Protein AF-A0A2V1P6R0-F1 (afdb_monomer_lite)

Radius of gyration: 17.18 Å; chains: 1; bounding box: 31×37×41 Å

Organism: NCBI:txid1914409

Structure (mmCIF, N/CA/C/O backbone):
data_AF-A0A2V1P6R0-F1
#
_entry.id   AF-A0A2V1P6R0-F1
#
loop_
_atom_site.group_PDB
_atom_site.id
_atom_site.type_symbol
_atom_site.label_atom_id
_atom_site.label_alt_id
_atom_site.label_comp_id
_atom_site.label_asym_id
_atom_site.label_entity_id
_atom_site.label_seq_id
_atom_site.pdbx_PDB_ins_code
_atom_site.Cartn_x
_atom_site.Cartn_y
_atom_site.Cartn_z
_atom_site.occupancy
_atom_site.B_iso_or_equiv
_atom_site.auth_seq_id
_atom_site.auth_comp_id
_atom_site.auth_asym_id
_atom_site.auth_atom_id
_atom_site.pdbx_PDB_model_num
ATOM 1 N N . MET A 1 1 ? 12.524 9.218 -14.554 1.00 44.56 1 MET A N 1
ATOM 2 C CA . MET A 1 1 ? 12.609 8.760 -15.963 1.00 44.56 1 MET A CA 1
ATOM 3 C C . MET A 1 1 ? 11.938 7.379 -16.114 1.00 44.56 1 MET A C 1
ATOM 5 O O . MET A 1 1 ? 12.568 6.424 -16.537 1.00 44.56 1 MET A O 1
ATOM 9 N N . SER A 1 2 ? 10.649 7.269 -15.755 1.00 54.69 2 SER A N 1
ATOM 10 C CA . SER A 1 2 ? 9.921 6.004 -15.471 1.00 54.69 2 SER A CA 1
ATOM 11 C C . SER A 1 2 ? 9.558 5.144 -16.700 1.00 54.69 2 SER A C 1
ATOM 13 O O . SER A 1 2 ? 9.318 3.943 -16.592 1.00 54.69 2 SER A O 1
ATOM 15 N N . ILE A 1 3 ? 9.524 5.724 -17.907 1.00 56.31 3 ILE A N 1
ATOM 16 C CA . ILE A 1 3 ? 9.073 5.013 -19.119 1.00 56.31 3 ILE A CA 1
ATOM 17 C C . ILE A 1 3 ? 10.172 4.146 -19.769 1.00 56.31 3 ILE A C 1
ATOM 19 O O . ILE A 1 3 ? 9.851 3.256 -20.553 1.00 56.31 3 ILE A O 1
ATOM 23 N N . LEU A 1 4 ? 11.451 4.374 -19.437 1.00 60.09 4 LEU A N 1
ATOM 24 C CA . LEU A 1 4 ? 12.596 3.777 -20.140 1.00 60.09 4 LEU A CA 1
ATOM 25 C C . LEU A 1 4 ? 13.315 2.666 -19.374 1.00 60.09 4 LEU A C 1
ATOM 27 O O . LEU A 1 4 ? 14.238 2.091 -19.939 1.00 60.09 4 LEU A O 1
ATOM 31 N N . THR A 1 5 ? 12.922 2.344 -18.137 1.00 67.50 5 THR A N 1
ATOM 32 C CA . THR A 1 5 ? 13.557 1.265 -17.368 1.00 67.50 5 THR A CA 1
ATOM 33 C C . THR A 1 5 ? 13.347 -0.066 -18.112 1.00 67.50 5 THR A C 1
ATOM 35 O O . THR A 1 5 ? 12.209 -0.557 -18.159 1.00 67.50 5 THR A O 1
ATOM 38 N N . PRO A 1 6 ? 14.375 -0.653 -18.760 1.00 70.94 6 PRO A N 1
ATOM 39 C CA . PRO A 1 6 ? 14.172 -1.822 -19.603 1.00 70.94 6 PRO A CA 1
ATOM 40 C C . PRO A 1 6 ? 13.967 -3.042 -18.710 1.00 70.94 6 PRO A C 1
ATOM 42 O O . PRO A 1 6 ? 14.777 -3.312 -17.827 1.00 70.94 6 PRO A O 1
ATOM 45 N N . ILE A 1 7 ? 12.896 -3.802 -18.941 1.00 70.62 7 ILE A N 1
ATOM 46 C CA . ILE A 1 7 ? 12.704 -5.081 -18.248 1.00 70.62 7 ILE A CA 1
ATOM 47 C C . ILE A 1 7 ? 13.706 -6.078 -18.847 1.00 70.62 7 ILE A C 1
ATOM 49 O O . ILE A 1 7 ? 13.649 -6.305 -20.061 1.00 70.62 7 ILE A O 1
ATOM 53 N N . PRO A 1 8 ? 14.590 -6.702 -18.046 1.00 74.75 8 PRO A N 1
ATOM 54 C CA . PRO A 1 8 ? 15.523 -7.695 -18.559 1.00 74.75 8 PRO A CA 1
ATOM 55 C C . PRO A 1 8 ? 14.777 -8.844 -19.266 1.00 74.75 8 PRO A C 1
ATOM 57 O O . PRO A 1 8 ? 13.788 -9.349 -18.729 1.00 74.75 8 PRO A O 1
ATOM 60 N N . PRO A 1 9 ? 15.220 -9.290 -20.456 1.00 71.88 9 PRO A N 1
ATOM 61 C CA . PRO A 1 9 ? 14.510 -10.308 -21.236 1.00 71.88 9 PRO A CA 1
ATOM 62 C C . PRO A 1 9 ? 14.489 -11.697 -20.572 1.00 71.88 9 PRO A C 1
ATOM 64 O O . PRO A 1 9 ? 13.601 -12.495 -20.865 1.00 71.88 9 PRO A O 1
ATOM 67 N N . ALA A 1 10 ? 15.412 -11.975 -19.646 1.00 80.25 10 ALA A N 1
ATOM 68 C CA . ALA A 1 10 ? 15.524 -13.240 -18.917 1.00 80.25 10 ALA A CA 1
ATOM 69 C C . ALA A 1 10 ? 14.695 -13.252 -17.613 1.00 80.25 10 ALA A C 1
ATOM 71 O O . ALA A 1 10 ? 15.221 -13.486 -16.528 1.00 80.25 10 ALA A O 1
ATOM 72 N N . GLN A 1 11 ? 13.396 -12.958 -17.709 1.00 80.44 11 GLN A N 1
ATOM 73 C CA . GLN A 1 11 ? 12.470 -12.947 -16.571 1.00 80.44 11 GLN A CA 1
ATOM 74 C C . GLN A 1 11 ? 11.455 -14.092 -16.687 1.00 80.44 11 GLN A C 1
ATOM 76 O O . GLN A 1 11 ? 10.927 -14.328 -17.780 1.00 80.44 11 GLN A O 1
ATOM 81 N N . PRO A 1 12 ? 11.128 -14.785 -15.584 1.00 86.25 12 PRO A N 1
ATOM 82 C CA . PRO A 1 12 ? 10.071 -15.783 -15.594 1.00 86.25 12 PRO A CA 1
ATOM 83 C C . PRO A 1 12 ? 8.720 -15.149 -15.966 1.00 86.25 12 PRO A C 1
ATOM 85 O O . PRO A 1 12 ? 8.465 -13.967 -15.712 1.00 86.25 12 PRO A O 1
ATOM 88 N N . TRP A 1 13 ? 7.840 -15.938 -16.588 1.00 86.00 13 TRP A N 1
ATOM 89 C CA . TRP A 1 13 ? 6.613 -15.438 -17.224 1.00 86.00 13 TRP A CA 1
ATOM 90 C C . TRP A 1 13 ? 5.699 -14.653 -16.266 1.00 86.00 13 TRP A C 1
ATOM 92 O O . TRP A 1 13 ? 5.113 -13.645 -16.663 1.00 86.00 13 TRP A O 1
ATOM 102 N N . TYR A 1 14 ? 5.627 -15.070 -14.998 1.00 85.56 14 TYR A N 1
ATOM 103 C CA . TYR A 1 14 ? 4.814 -14.427 -13.965 1.00 85.56 14 TYR A CA 1
ATOM 104 C C . TYR A 1 14 ? 5.342 -13.037 -13.592 1.00 85.56 14 TYR A C 1
ATOM 106 O O . TYR A 1 14 ? 4.562 -12.096 -13.456 1.00 85.56 14 TYR A O 1
ATOM 114 N N . ALA A 1 15 ? 6.663 -12.868 -13.500 1.00 85.31 15 ALA A N 1
ATOM 115 C CA . ALA A 1 15 ? 7.274 -11.579 -13.189 1.00 85.31 15 ALA A CA 1
ATOM 116 C C . ALA A 1 15 ? 7.054 -10.592 -14.343 1.00 85.31 15 ALA A C 1
ATOM 118 O O . ALA A 1 15 ? 6.681 -9.438 -14.137 1.00 85.31 15 ALA A O 1
ATOM 119 N N . ARG A 1 16 ? 7.160 -11.081 -15.584 1.00 83.94 16 ARG A N 1
ATOM 120 C CA . ARG A 1 16 ? 6.867 -10.288 -16.781 1.00 83.94 16 ARG A CA 1
ATOM 121 C C . ARG A 1 16 ? 5.404 -9.843 -16.848 1.00 83.94 16 ARG A C 1
ATOM 123 O O . ARG A 1 16 ? 5.140 -8.727 -17.288 1.00 83.94 16 ARG A O 1
ATOM 130 N N . ALA A 1 17 ? 4.464 -10.692 -16.430 1.00 85.19 17 ALA A N 1
ATOM 131 C CA . ALA A 1 17 ? 3.054 -10.324 -16.317 1.00 85.19 17 ALA A CA 1
ATOM 132 C C . ALA A 1 17 ? 2.824 -9.275 -15.214 1.00 85.19 17 ALA A C 1
ATOM 134 O O . ALA A 1 17 ? 2.126 -8.291 -15.450 1.00 85.19 17 ALA A O 1
ATOM 135 N N . PHE A 1 18 ? 3.470 -9.423 -14.054 1.00 85.56 18 PHE A N 1
ATOM 136 C CA . PHE A 1 18 ? 3.350 -8.487 -12.933 1.00 85.56 18 PHE A CA 1
ATOM 137 C C . PHE A 1 18 ? 3.848 -7.072 -13.274 1.00 85.56 18 PHE A C 1
ATOM 139 O O . PHE A 1 18 ? 3.136 -6.094 -13.049 1.00 85.56 18 PHE A O 1
ATOM 146 N N . TYR A 1 19 ? 5.015 -6.942 -13.915 1.00 85.50 19 TYR A N 1
ATOM 147 C CA . TYR A 1 19 ? 5.555 -5.634 -14.325 1.00 85.50 19 TYR A CA 1
ATOM 148 C C . TYR A 1 19 ? 4.755 -4.940 -15.437 1.00 85.50 19 TYR A C 1
ATOM 150 O O . TYR A 1 19 ? 4.973 -3.762 -15.710 1.00 85.50 19 TYR A O 1
ATOM 158 N N . ARG A 1 20 ? 3.821 -5.647 -16.082 1.00 83.56 20 ARG A N 1
ATOM 159 C CA . ARG A 1 20 ? 2.915 -5.080 -17.092 1.00 83.56 20 ARG A CA 1
ATOM 160 C C . AR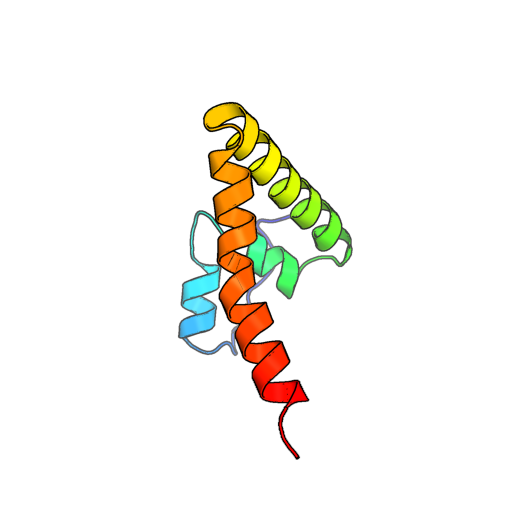G A 1 20 ? 1.615 -4.539 -16.504 1.00 83.56 20 ARG A C 1
ATOM 162 O O . ARG A 1 20 ? 0.824 -3.971 -17.252 1.00 83.56 20 ARG A O 1
ATOM 169 N N . LEU A 1 21 ? 1.376 -4.704 -15.200 1.00 87.38 21 LEU A N 1
ATOM 170 C CA . LEU A 1 21 ? 0.175 -4.169 -14.567 1.00 87.38 21 LEU A CA 1
ATOM 171 C C . LEU A 1 21 ? 0.163 -2.634 -14.671 1.00 87.38 21 LEU A C 1
ATOM 173 O O . LEU A 1 21 ? 1.106 -1.990 -14.211 1.00 87.38 21 LEU A O 1
ATOM 177 N N . PRO A 1 22 ? -0.900 -2.022 -15.220 1.00 79.56 22 PRO A N 1
ATOM 178 C CA . PRO A 1 22 ? -0.913 -0.585 -15.482 1.00 79.56 22 PRO A CA 1
ATOM 179 C C . PRO A 1 22 ? -0.913 0.252 -14.198 1.00 79.56 22 PRO A C 1
ATOM 181 O O . PRO A 1 22 ? -0.405 1.366 -14.199 1.00 79.56 22 PRO A O 1
ATOM 184 N N . VAL A 1 23 ? -1.447 -0.283 -13.095 1.00 83.31 23 VAL 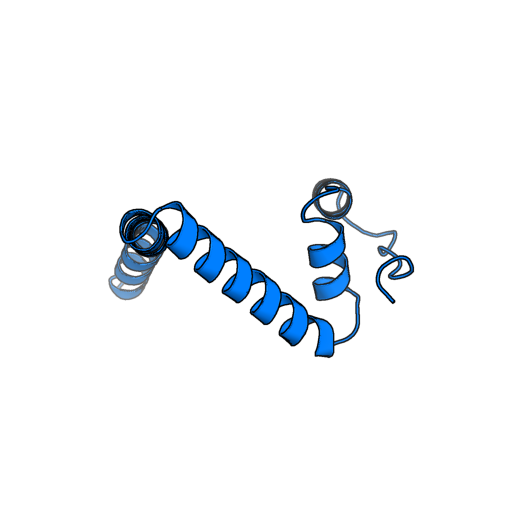A N 1
ATOM 185 C CA . VAL A 1 23 ? -1.597 0.466 -11.837 1.00 83.31 23 VAL A CA 1
ATOM 186 C C . VAL A 1 23 ? -0.341 0.393 -10.968 1.00 83.31 23 VAL A C 1
ATOM 188 O O . VAL A 1 23 ? 0.106 1.416 -10.463 1.00 83.31 23 VAL A O 1
ATOM 191 N N . ILE A 1 24 ? 0.246 -0.799 -10.808 1.00 86.06 24 ILE A N 1
ATOM 192 C CA . ILE A 1 24 ? 1.378 -1.035 -9.889 1.00 86.06 24 ILE A CA 1
ATOM 193 C C . ILE A 1 24 ? 2.653 -1.530 -10.581 1.00 86.06 24 ILE A C 1
ATOM 195 O O . ILE A 1 24 ? 3.734 -1.455 -10.003 1.00 86.06 24 ILE A O 1
ATOM 199 N N . GLY A 1 25 ? 2.554 -2.038 -11.811 1.00 84.00 25 GLY A N 1
ATOM 200 C CA . GLY A 1 25 ? 3.665 -2.683 -12.514 1.00 84.00 25 GLY A CA 1
ATOM 201 C C . GLY A 1 25 ? 4.771 -1.706 -12.903 1.00 84.00 25 GLY A C 1
ATOM 202 O O . GLY A 1 25 ? 5.948 -2.052 -12.812 1.00 84.00 25 GLY 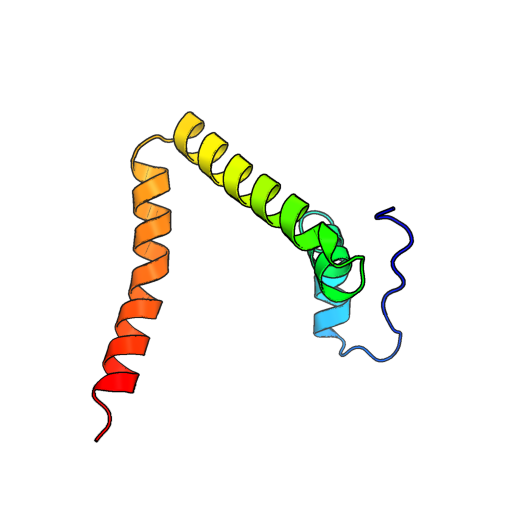A O 1
ATOM 203 N N . TRP A 1 26 ? 4.410 -0.465 -13.248 1.00 84.31 26 TRP A N 1
ATOM 204 C CA . TRP A 1 26 ? 5.374 0.603 -13.529 1.00 84.31 26 TRP A CA 1
ATOM 205 C C . TRP A 1 26 ? 6.208 0.957 -12.288 1.00 84.31 26 TRP A C 1
ATOM 207 O O . TRP A 1 26 ? 7.431 1.015 -12.377 1.00 84.31 26 TRP A O 1
ATOM 217 N N . LEU A 1 27 ? 5.562 1.081 -11.125 1.00 87.25 2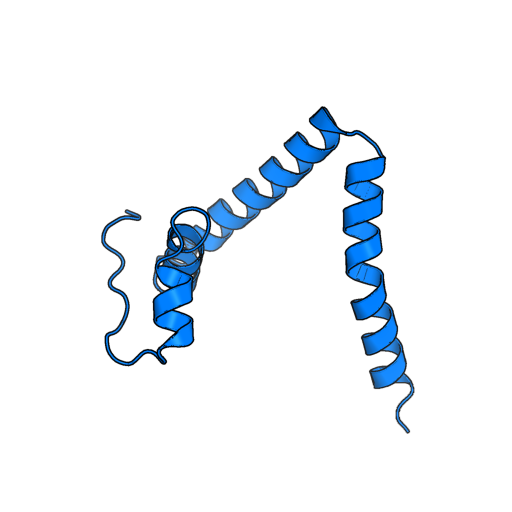7 LEU A N 1
ATOM 218 C CA . LEU A 1 27 ? 6.213 1.378 -9.848 1.00 87.25 27 LEU A CA 1
ATOM 219 C C . LEU A 1 27 ? 7.093 0.211 -9.381 1.00 87.25 27 LEU A C 1
ATOM 221 O O . LEU A 1 27 ? 8.227 0.412 -8.958 1.00 87.25 27 LEU A O 1
ATOM 225 N N . ALA A 1 28 ? 6.605 -1.024 -9.522 1.00 86.62 28 ALA A N 1
ATOM 226 C CA . ALA A 1 28 ? 7.366 -2.224 -9.186 1.00 86.62 28 ALA A CA 1
ATOM 227 C C . ALA A 1 28 ? 8.618 -2.393 -10.063 1.00 86.62 28 ALA A C 1
ATOM 229 O O . ALA A 1 28 ? 9.672 -2.790 -9.571 1.00 86.62 28 ALA A O 1
ATOM 230 N N . ARG A 1 29 ? 8.516 -2.080 -11.358 1.00 86.19 29 ARG A N 1
ATOM 231 C CA . ARG A 1 29 ? 9.655 -2.084 -12.284 1.00 86.19 29 ARG A CA 1
ATOM 232 C C . ARG A 1 29 ? 10.686 -1.026 -11.901 1.00 86.19 29 ARG A C 1
ATOM 234 O O . ARG A 1 29 ? 11.879 -1.316 -11.911 1.00 86.19 29 ARG A O 1
ATOM 241 N N . ASP A 1 30 ? 10.227 0.172 -11.561 1.00 86.12 30 ASP A N 1
ATOM 242 C CA . ASP A 1 30 ? 11.096 1.290 -11.198 1.00 86.12 30 ASP A CA 1
ATOM 243 C C . ASP A 1 30 ? 11.812 1.063 -9.864 1.00 86.12 30 ASP A C 1
ATOM 245 O O . ASP A 1 30 ? 12.948 1.498 -9.702 1.00 86.12 30 ASP A O 1
ATOM 249 N N . LEU A 1 31 ? 11.198 0.329 -8.938 1.00 87.38 31 LEU A N 1
ATOM 250 C CA . LEU A 1 31 ? 11.848 -0.125 -7.708 1.00 87.38 31 LEU A CA 1
ATOM 251 C C . LEU A 1 31 ? 12.861 -1.249 -7.933 1.00 87.38 31 LEU A C 1
ATOM 253 O O . LEU A 1 31 ? 13.878 -1.301 -7.250 1.00 87.38 31 LEU A O 1
ATOM 257 N N . ALA A 1 32 ? 12.572 -2.172 -8.853 1.00 87.44 32 ALA A N 1
ATOM 258 C CA . ALA A 1 32 ? 13.408 -3.349 -9.077 1.00 87.44 32 ALA A CA 1
ATOM 259 C C . ALA A 1 32 ? 14.635 -3.060 -9.954 1.00 87.44 32 ALA A C 1
ATOM 261 O O . ALA A 1 32 ? 15.693 -3.648 -9.738 1.00 87.44 32 ALA A O 1
ATOM 262 N N . PHE A 1 33 ? 14.489 -2.187 -10.955 1.00 85.94 33 PHE A N 1
ATOM 263 C CA . PHE A 1 33 ? 15.510 -1.952 -11.984 1.00 85.94 33 PHE A CA 1
ATOM 264 C C . PHE A 1 33 ? 15.880 -0.476 -12.171 1.00 85.94 33 PHE A C 1
ATOM 266 O O . PHE A 1 33 ? 16.762 -0.180 -12.974 1.00 85.94 33 PHE A O 1
ATOM 273 N N . GLY A 1 34 ? 15.184 0.444 -11.500 1.00 83.38 34 GLY A N 1
ATOM 274 C CA . GLY A 1 34 ? 15.450 1.877 -11.593 1.00 83.38 34 GLY A CA 1
ATOM 275 C C . GLY A 1 34 ? 16.495 2.362 -10.589 1.00 83.38 34 GLY A C 1
ATOM 276 O O . GLY A 1 34 ? 17.215 1.580 -9.967 1.00 83.38 34 GLY A O 1
ATOM 277 N N . ASP A 1 35 ? 16.567 3.682 -10.434 1.00 85.69 35 ASP A N 1
ATOM 278 C CA . ASP A 1 35 ? 17.493 4.329 -9.507 1.00 85.69 35 ASP A CA 1
ATOM 279 C C . ASP A 1 35 ? 17.161 4.011 -8.046 1.00 85.69 35 ASP A C 1
ATOM 281 O O . ASP A 1 35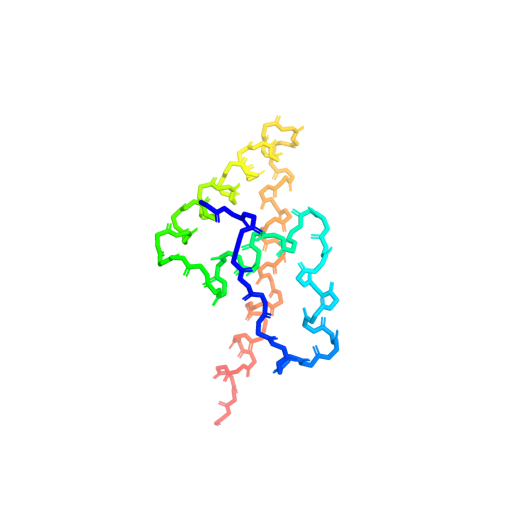 ? 15.996 3.878 -7.665 1.00 85.69 35 ASP A O 1
ATOM 285 N N . LYS A 1 36 ? 18.193 3.963 -7.194 1.00 86.12 36 LYS A N 1
ATOM 286 C CA . LYS A 1 36 ? 18.033 3.708 -5.750 1.00 86.12 36 LYS A CA 1
ATOM 287 C C . LYS A 1 36 ? 17.118 4.727 -5.071 1.00 86.12 36 LYS A C 1
ATOM 289 O O . LYS A 1 36 ? 16.415 4.366 -4.133 1.00 86.12 36 LYS A O 1
ATOM 294 N N . ASP A 1 37 ? 17.076 5.958 -5.572 1.00 89.12 37 ASP A N 1
ATOM 295 C CA . ASP A 1 37 ? 16.234 7.025 -5.026 1.00 89.12 37 ASP A CA 1
ATOM 296 C C . ASP A 1 37 ? 14.731 6.783 -5.245 1.00 89.12 37 ASP A C 1
ATOM 298 O O . ASP A 1 37 ? 13.904 7.348 -4.526 1.00 89.12 37 ASP A O 1
ATOM 302 N N . ASN A 1 38 ? 14.349 5.875 -6.155 1.00 89.94 38 ASN A N 1
ATOM 303 C CA . ASN A 1 38 ? 12.952 5.485 -6.367 1.00 89.94 38 ASN A CA 1
ATOM 304 C C . ASN A 1 38 ? 12.291 4.908 -5.110 1.00 89.94 38 ASN A C 1
ATOM 306 O O . ASN A 1 38 ? 11.067 4.988 -4.978 1.00 89.94 38 ASN A O 1
ATOM 310 N N . ILE A 1 39 ? 13.074 4.383 -4.159 1.00 91.12 39 ILE A N 1
ATOM 311 C CA . ILE A 1 39 ? 12.536 3.904 -2.883 1.00 91.12 39 ILE A CA 1
ATOM 312 C C . ILE A 1 39 ? 11.851 5.024 -2.097 1.00 91.12 39 ILE A C 1
ATOM 314 O O . ILE A 1 39 ? 10.787 4.805 -1.521 1.00 91.12 39 ILE A O 1
ATOM 318 N N . TRP A 1 40 ? 12.401 6.240 -2.118 1.00 92.62 40 TRP A N 1
ATOM 319 C CA . TRP A 1 40 ? 11.834 7.373 -1.392 1.00 92.62 40 TRP A CA 1
ATOM 320 C C . TRP A 1 40 ? 10.509 7.811 -2.005 1.00 92.62 40 TRP A C 1
ATOM 322 O O . TRP A 1 40 ? 9.536 8.023 -1.282 1.00 92.62 40 TRP A O 1
ATOM 332 N N . TYR A 1 41 ? 10.431 7.858 -3.336 1.00 90.75 41 TYR A N 1
ATOM 333 C CA . TYR A 1 41 ? 9.181 8.143 -4.039 1.00 90.75 41 TYR A CA 1
ATOM 334 C C . TYR A 1 41 ? 8.114 7.081 -3.758 1.00 90.75 41 TYR A C 1
ATOM 336 O O . TYR A 1 41 ? 6.962 7.426 -3.501 1.00 90.75 41 TYR A O 1
ATOM 344 N N . PHE A 1 42 ? 8.489 5.799 -3.732 1.00 92.25 42 PHE A N 1
ATOM 345 C CA . PHE A 1 42 ? 7.574 4.723 -3.356 1.00 92.25 42 PHE A CA 1
ATOM 346 C C . PHE A 1 42 ? 7.033 4.889 -1.935 1.00 92.25 42 PHE A C 1
ATOM 348 O O . PHE A 1 42 ? 5.822 4.814 -1.735 1.00 92.25 42 PHE A O 1
ATOM 355 N N . LEU A 1 43 ? 7.902 5.162 -0.958 1.00 95.00 43 LEU A N 1
ATOM 356 C CA . LEU A 1 43 ? 7.485 5.374 0.429 1.00 95.00 43 LEU A CA 1
ATOM 357 C C . LEU A 1 43 ? 6.518 6.557 0.556 1.00 95.00 43 LEU A C 1
ATOM 359 O O . LEU A 1 43 ? 5.511 6.449 1.254 1.00 95.00 43 LEU A O 1
ATOM 363 N N . VAL A 1 44 ? 6.771 7.655 -0.162 1.00 96.25 44 VAL A N 1
ATOM 364 C CA . VAL A 1 44 ? 5.869 8.816 -0.199 1.00 96.25 44 VAL A CA 1
ATOM 365 C C . VAL A 1 44 ? 4.519 8.458 -0.828 1.00 96.25 44 VAL A C 1
ATOM 367 O O . VAL A 1 44 ? 3.482 8.857 -0.297 1.00 96.25 44 VAL A O 1
ATOM 370 N N . ILE A 1 45 ? 4.496 7.677 -1.912 1.00 94.12 45 ILE A N 1
ATOM 371 C CA . ILE A 1 45 ? 3.252 7.201 -2.542 1.00 94.12 45 ILE A CA 1
ATOM 372 C C . ILE A 1 45 ? 2.452 6.327 -1.571 1.00 94.12 45 ILE A C 1
ATOM 374 O O . ILE A 1 45 ? 1.251 6.541 -1.407 1.00 94.12 45 ILE A O 1
ATOM 378 N N . VAL A 1 46 ? 3.105 5.376 -0.894 1.00 94.81 46 VAL A N 1
ATOM 379 C CA . VAL A 1 46 ? 2.457 4.504 0.099 1.00 94.81 46 VAL A CA 1
ATOM 380 C C . VAL A 1 46 ? 1.888 5.331 1.250 1.00 94.81 46 VAL A C 1
ATOM 382 O O . VAL A 1 46 ? 0.716 5.176 1.590 1.00 94.81 46 VAL A O 1
ATOM 385 N N . LEU A 1 47 ? 2.678 6.252 1.808 1.00 97.00 47 LEU A N 1
ATOM 386 C CA . LEU A 1 47 ? 2.235 7.148 2.875 1.00 97.00 47 LEU A CA 1
ATOM 387 C C . LEU A 1 47 ? 1.032 7.990 2.436 1.00 97.00 47 LEU A C 1
ATOM 389 O O . LEU A 1 47 ? 0.048 8.093 3.164 1.00 97.00 47 LEU A O 1
ATOM 393 N N . THR A 1 48 ? 1.079 8.540 1.225 1.00 97.00 48 THR A N 1
ATOM 394 C CA . THR A 1 48 ? -0.032 9.309 0.652 1.00 97.00 48 THR A CA 1
ATOM 395 C C . THR A 1 48 ? -1.281 8.441 0.505 1.00 97.00 48 THR A C 1
ATOM 397 O O . THR A 1 48 ? -2.369 8.871 0.875 1.00 97.00 48 THR A O 1
ATOM 400 N N . GLY A 1 49 ? -1.141 7.197 0.041 1.00 95.81 49 GLY A N 1
ATOM 401 C CA . GLY A 1 49 ? -2.245 6.240 -0.038 1.00 95.81 49 GLY A CA 1
ATOM 402 C C . GLY A 1 49 ? -2.889 5.960 1.322 1.00 95.81 49 GLY A C 1
ATOM 403 O O . GLY A 1 49 ? -4.117 5.911 1.420 1.00 95.81 49 GLY A O 1
ATOM 404 N N . VAL A 1 50 ? -2.086 5.851 2.386 1.00 96.19 50 VAL A N 1
ATOM 405 C CA . VAL A 1 50 ? -2.591 5.714 3.762 1.00 96.19 50 VAL A CA 1
ATOM 406 C C . VAL A 1 50 ? -3.339 6.974 4.191 1.00 96.19 50 VAL A C 1
ATOM 408 O O . VAL A 1 50 ? -4.470 6.866 4.656 1.00 96.19 50 VAL A O 1
ATOM 411 N N . ILE A 1 51 ? -2.761 8.162 3.985 1.00 97.94 51 ILE A N 1
ATOM 412 C CA . ILE A 1 51 ? -3.403 9.441 4.329 1.00 97.94 51 ILE A CA 1
ATOM 413 C C . ILE A 1 51 ? -4.756 9.571 3.625 1.00 97.94 51 ILE A C 1
ATOM 415 O O . ILE A 1 51 ? -5.750 9.883 4.274 1.00 97.94 51 ILE A O 1
ATOM 419 N N . LEU A 1 52 ? -4.821 9.279 2.324 1.00 98.00 52 LEU A N 1
ATOM 420 C CA . LEU A 1 52 ? -6.067 9.317 1.555 1.00 98.00 52 LEU A CA 1
ATOM 421 C C . LEU A 1 52 ? -7.082 8.280 2.047 1.00 98.00 52 LEU A C 1
ATOM 423 O O . LEU A 1 52 ? -8.271 8.577 2.128 1.00 98.00 52 LEU A O 1
ATOM 427 N N . SER A 1 53 ? -6.626 7.085 2.427 1.00 97.19 53 SER A N 1
ATOM 428 C CA . SER A 1 53 ? -7.500 6.045 2.983 1.00 97.19 53 SER A CA 1
ATOM 429 C C . SER A 1 53 ? -8.101 6.473 4.322 1.00 97.19 53 SER A C 1
ATOM 431 O O . SER A 1 53 ? -9.297 6.296 4.545 1.00 97.19 53 SER A O 1
ATOM 433 N N . VAL A 1 54 ? -7.299 7.085 5.197 1.00 97.88 54 VAL A N 1
ATOM 434 C CA . VAL A 1 54 ? -7.766 7.636 6.478 1.00 97.88 54 VAL A CA 1
ATOM 435 C C . VAL A 1 54 ? -8.674 8.843 6.256 1.00 97.88 54 VAL A C 1
ATOM 437 O O . VAL A 1 54 ? -9.683 8.967 6.938 1.00 97.88 54 VAL A O 1
ATOM 440 N N . ALA A 1 55 ? -8.377 9.709 5.289 1.00 97.81 55 ALA A N 1
ATOM 441 C CA . ALA A 1 55 ? -9.240 10.839 4.960 1.00 97.81 55 ALA A CA 1
ATOM 442 C C . ALA A 1 55 ? -10.613 10.386 4.430 1.00 97.81 55 ALA A C 1
ATOM 444 O O . ALA A 1 55 ? -11.623 11.005 4.749 1.00 97.81 55 ALA A O 1
ATOM 445 N N . ALA A 1 56 ? -10.657 9.301 3.650 1.00 97.62 56 ALA A N 1
ATOM 446 C CA . ALA A 1 56 ? -11.895 8.768 3.086 1.00 97.62 56 ALA A CA 1
ATOM 447 C C . ALA A 1 56 ? -12.712 7.924 4.082 1.00 97.62 56 ALA A C 1
ATOM 449 O O . ALA A 1 56 ? -13.939 7.979 4.055 1.00 97.62 56 ALA A O 1
ATOM 450 N N . TRP A 1 57 ? -12.055 7.146 4.951 1.00 97.19 57 TRP A N 1
ATOM 451 C CA . TRP A 1 57 ? -12.722 6.124 5.775 1.00 97.19 57 TRP A CA 1
ATOM 452 C C . TRP A 1 57 ? -12.466 6.243 7.279 1.00 97.19 57 TRP A C 1
ATOM 454 O O . TRP A 1 57 ? -13.102 5.537 8.054 1.00 97.19 57 TRP A O 1
ATOM 464 N N . GLY A 1 58 ? -11.552 7.106 7.717 1.00 96.69 58 GLY A N 1
ATOM 465 C CA . GLY A 1 58 ? -11.212 7.305 9.124 1.00 96.69 58 GLY A CA 1
ATOM 466 C C . GLY A 1 58 ? -10.537 6.093 9.771 1.00 96.69 58 GLY A C 1
ATOM 467 O O . GLY A 1 58 ? -9.659 5.448 9.193 1.00 96.69 58 GLY A O 1
ATOM 468 N N . LEU A 1 59 ? -10.956 5.787 11.003 1.00 96.81 59 LEU A N 1
ATOM 469 C CA . LEU A 1 59 ? -10.413 4.700 11.824 1.00 96.81 59 LEU A CA 1
ATOM 470 C C . LEU A 1 59 ? -10.467 3.308 11.152 1.00 96.81 59 LEU A C 1
ATOM 472 O O . LEU A 1 59 ? -9.467 2.595 11.245 1.00 96.81 59 LEU A O 1
ATOM 476 N N . PRO A 1 60 ? -11.545 2.907 10.442 1.00 97.62 60 PRO A N 1
ATOM 477 C CA . PRO A 1 60 ? -11.579 1.659 9.679 1.00 97.62 60 PRO A CA 1
ATOM 478 C C . PRO A 1 60 ? -10.359 1.405 8.786 1.00 97.62 60 PRO A C 1
ATOM 480 O O . PRO A 1 60 ? -9.859 0.283 8.760 1.00 97.62 60 PRO A O 1
ATOM 483 N N . ALA A 1 61 ? -9.828 2.427 8.102 1.00 96.88 61 ALA A N 1
ATOM 484 C CA . ALA A 1 61 ? -8.640 2.264 7.259 1.00 96.88 61 ALA A CA 1
ATOM 485 C C . ALA A 1 61 ? -7.417 1.817 8.077 1.00 96.88 61 ALA A C 1
ATOM 487 O O . ALA A 1 61 ? -6.692 0.907 7.675 1.00 96.88 61 ALA A O 1
ATOM 488 N N . LEU A 1 62 ? -7.220 2.413 9.256 1.00 95.38 62 LEU A N 1
ATOM 489 C CA . LEU A 1 62 ? -6.131 2.053 10.166 1.00 95.38 62 LEU A CA 1
ATOM 490 C C . LEU A 1 62 ? -6.319 0.649 10.748 1.00 95.38 62 LEU A C 1
ATOM 492 O O . LEU A 1 62 ? -5.358 -0.116 10.830 1.00 95.38 62 LEU A O 1
ATOM 496 N N . VAL A 1 63 ? -7.556 0.289 11.104 1.00 97.31 63 VAL A N 1
ATOM 497 C CA . VAL A 1 63 ? -7.882 -1.050 11.615 1.00 97.31 63 VAL A CA 1
ATOM 498 C C . VAL A 1 63 ? -7.590 -2.119 10.564 1.00 97.31 63 VAL A C 1
ATOM 500 O O . VAL A 1 63 ? -7.003 -3.143 10.899 1.00 97.31 63 VAL A O 1
ATOM 503 N N . MET A 1 64 ? -7.919 -1.881 9.291 1.00 96.88 64 MET A N 1
ATOM 504 C CA . MET A 1 64 ? -7.611 -2.823 8.210 1.00 96.88 64 MET A CA 1
ATOM 505 C C . MET A 1 64 ? -6.101 -2.989 7.998 1.00 96.88 64 MET A C 1
ATOM 507 O O . MET A 1 64 ? -5.628 -4.115 7.840 1.00 96.88 64 MET A O 1
ATOM 511 N N . ILE A 1 65 ? -5.320 -1.905 8.068 1.00 94.94 65 ILE A N 1
ATOM 512 C CA . ILE A 1 65 ? -3.849 -1.986 8.007 1.00 94.94 65 ILE A CA 1
ATOM 513 C C . ILE A 1 65 ? -3.316 -2.845 9.163 1.00 94.94 65 ILE A C 1
ATOM 515 O O . ILE A 1 65 ? -2.538 -3.770 8.929 1.00 94.94 65 ILE A O 1
ATOM 519 N N . ALA A 1 66 ? -3.787 -2.608 10.391 1.00 94.94 66 ALA A N 1
ATOM 520 C CA . ALA A 1 66 ? -3.406 -3.407 11.556 1.00 94.94 66 ALA A CA 1
ATOM 521 C C . ALA A 1 66 ? -3.831 -4.881 11.422 1.00 94.94 66 ALA A C 1
ATOM 523 O O . ALA A 1 66 ? -3.059 -5.783 11.745 1.00 94.94 66 ALA A O 1
ATOM 524 N N . LEU A 1 67 ? -5.025 -5.146 10.883 1.00 96.94 67 LEU A N 1
ATOM 525 C CA . LEU A 1 67 ? -5.534 -6.499 10.652 1.00 96.94 67 LEU A CA 1
ATOM 526 C C . LEU A 1 67 ? -4.657 -7.280 9.666 1.00 96.94 67 LEU A C 1
ATOM 528 O O . LEU A 1 67 ? -4.387 -8.460 9.880 1.00 96.94 67 LEU A O 1
ATOM 532 N N . THR A 1 68 ? -4.142 -6.612 8.631 1.00 95.12 68 THR A N 1
ATOM 533 C CA . THR A 1 68 ? -3.211 -7.224 7.664 1.00 95.12 68 THR A CA 1
ATOM 534 C C . THR A 1 68 ? -1.917 -7.719 8.332 1.00 95.12 68 THR A C 1
ATOM 536 O O . THR A 1 68 ? -1.259 -8.622 7.821 1.00 95.12 68 THR A O 1
ATOM 539 N N . TYR A 1 69 ? -1.560 -7.173 9.500 1.00 95.81 69 TYR A N 1
ATOM 540 C CA . TYR A 1 69 ? -0.360 -7.543 10.254 1.00 95.81 69 TYR A CA 1
ATOM 541 C C . TYR A 1 69 ? -0.552 -8.746 11.195 1.00 95.81 69 TYR A C 1
ATOM 543 O O . TYR A 1 69 ? 0.425 -9.368 11.618 1.00 95.81 69 TYR A O 1
ATOM 551 N N . VAL A 1 70 ? -1.796 -9.138 11.481 1.00 96.81 70 VAL A N 1
ATOM 552 C CA . VAL A 1 70 ? -2.122 -10.308 12.316 1.00 96.81 70 VAL A CA 1
ATOM 553 C C . VAL A 1 70 ? -1.482 -11.613 11.817 1.00 96.81 70 VAL A C 1
ATOM 555 O O . VAL A 1 70 ? -0.826 -12.277 12.624 1.00 96.81 70 VAL A O 1
ATOM 558 N N . PRO A 1 71 ? -1.594 -12.012 10.530 1.00 96.38 71 PRO A N 1
ATOM 559 C CA . PRO A 1 71 ? -0.952 -13.239 10.054 1.00 96.38 71 PRO A CA 1
ATOM 560 C C . PRO A 1 71 ? 0.576 -13.190 10.173 1.00 96.38 71 PRO A C 1
ATOM 562 O O . PRO A 1 71 ? 1.195 -14.218 10.435 1.00 96.38 71 PRO A O 1
ATOM 565 N N . VAL A 1 72 ? 1.187 -12.005 10.049 1.00 96.31 72 VAL A N 1
ATOM 566 C CA . VAL A 1 72 ? 2.636 -11.819 10.240 1.00 96.31 72 VAL A CA 1
ATOM 567 C C . VAL A 1 72 ? 3.022 -12.096 11.691 1.00 96.31 72 VAL A C 1
ATOM 569 O O . VAL A 1 72 ? 3.977 -12.827 11.937 1.00 96.31 72 VAL A O 1
ATOM 572 N N . HIS A 1 73 ? 2.252 -11.577 12.651 1.00 96.06 73 HIS A N 1
ATOM 573 C CA . HIS A 1 73 ? 2.447 -11.863 14.073 1.00 96.06 73 HIS A CA 1
ATOM 574 C C . HIS A 1 73 ? 2.266 -13.346 14.401 1.00 96.06 73 HIS A C 1
ATOM 576 O O . HIS A 1 73 ? 3.087 -13.921 15.110 1.00 96.06 73 HIS A O 1
ATOM 582 N N . MET A 1 74 ? 1.229 -13.980 13.855 1.00 96.62 74 MET A N 1
ATOM 583 C CA . MET A 1 74 ? 0.987 -15.413 14.041 1.00 96.62 74 MET A CA 1
ATOM 584 C C . MET A 1 74 ? 2.136 -16.261 13.487 1.00 96.62 74 MET A C 1
ATOM 586 O O . MET A 1 74 ? 2.629 -17.154 14.175 1.00 96.62 74 MET A O 1
ATOM 590 N N . ALA A 1 75 ? 2.613 -15.951 12.278 1.00 96.56 75 ALA A N 1
ATOM 591 C CA . ALA A 1 75 ? 3.760 -16.627 11.682 1.00 96.56 75 ALA A CA 1
ATOM 592 C C . ALA A 1 75 ? 5.038 -16.408 12.505 1.00 96.56 75 ALA A C 1
ATOM 594 O O . ALA A 1 75 ? 5.766 -17.359 12.771 1.00 96.56 75 ALA A O 1
ATOM 595 N N . LEU A 1 76 ? 5.289 -15.175 12.954 1.00 96.50 76 LEU A N 1
ATOM 596 C CA . LEU A 1 76 ? 6.437 -14.841 13.793 1.00 96.50 76 LEU A CA 1
ATOM 597 C C . LEU A 1 76 ? 6.423 -15.631 15.107 1.00 96.50 76 LEU A C 1
ATOM 599 O O . LEU A 1 76 ? 7.442 -16.208 15.473 1.00 96.50 76 LEU A O 1
ATOM 603 N N . MET A 1 77 ? 5.271 -15.730 15.773 1.00 96.38 77 MET A N 1
ATOM 604 C CA . MET A 1 77 ? 5.125 -16.536 16.988 1.00 96.38 77 MET A CA 1
ATOM 605 C C . MET A 1 77 ? 5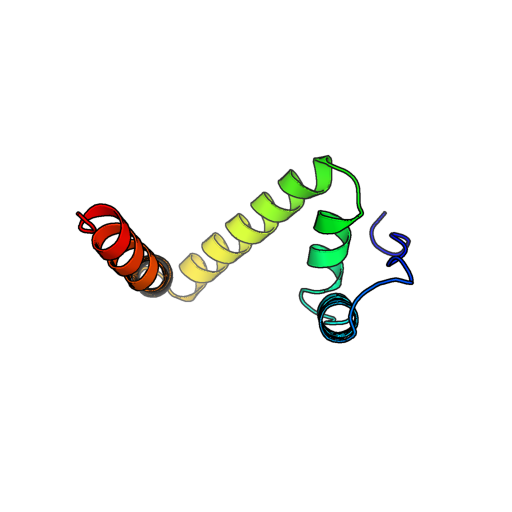.369 -18.021 16.717 1.00 96.38 77 MET A C 1
ATOM 607 O O . MET A 1 77 ? 6.105 -18.654 17.465 1.00 96.38 77 MET A O 1
ATOM 611 N N . ALA A 1 78 ? 4.831 -18.571 15.626 1.00 95.75 78 ALA A N 1
ATOM 612 C CA . ALA A 1 78 ? 5.078 -19.962 15.247 1.00 95.75 78 ALA A CA 1
ATOM 613 C C . ALA A 1 78 ? 6.567 -20.237 14.959 1.00 95.75 78 ALA A C 1
ATOM 615 O O . ALA A 1 78 ? 7.095 -21.275 15.351 1.00 95.75 78 ALA A O 1
ATOM 616 N N . ILE A 1 79 ? 7.262 -19.294 14.312 1.00 96.94 79 ILE A N 1
ATOM 617 C CA . ILE A 1 79 ? 8.699 -19.391 14.021 1.00 96.94 79 ILE A CA 1
ATOM 618 C C . ILE A 1 79 ? 9.541 -19.264 15.292 1.00 96.94 79 ILE A C 1
ATOM 620 O O . ILE A 1 79 ? 10.584 -19.903 15.380 1.00 96.94 79 ILE A O 1
ATOM 624 N N . LEU A 1 80 ? 9.142 -18.435 16.256 1.00 95.75 80 LEU A N 1
ATOM 625 C CA . LEU A 1 80 ? 9.865 -18.274 17.521 1.00 95.75 80 LEU A CA 1
ATOM 626 C C . LEU A 1 80 ? 9.594 -19.418 18.504 1.00 95.75 80 LEU A C 1
ATOM 628 O O . LEU A 1 80 ? 10.468 -19.750 19.294 1.00 95.75 80 LEU A O 1
ATOM 632 N N . ALA A 1 81 ? 8.408 -20.024 18.446 1.00 94.44 81 ALA A N 1
ATOM 633 C CA . ALA A 1 81 ? 8.012 -21.146 19.294 1.00 94.44 81 ALA A CA 1
ATOM 634 C C . ALA A 1 81 ? 8.557 -22.505 18.815 1.00 94.44 81 ALA A C 1
ATOM 636 O O . ALA A 1 81 ? 8.297 -23.522 19.461 1.00 94.44 81 ALA A O 1
ATOM 637 N N . ARG A 1 82 ? 9.284 -22.550 17.688 1.00 85.81 82 ARG A N 1
ATOM 638 C CA . ARG A 1 82 ? 9.977 -23.769 17.250 1.00 85.81 82 ARG A CA 1
ATOM 639 C C . ARG A 1 82 ? 11.108 -24.098 18.244 1.00 85.81 82 ARG A C 1
ATOM 641 O O . ARG A 1 82 ? 11.831 -23.174 18.618 1.00 85.81 82 ARG A O 1
ATOM 648 N N . PRO A 1 83 ? 11.241 -25.361 18.681 1.00 76.94 83 PRO A N 1
ATOM 649 C CA . PRO A 1 83 ? 12.302 -25.775 19.596 1.00 76.94 83 PRO A CA 1
ATOM 650 C C . PRO A 1 83 ? 13.700 -25.632 18.980 1.00 76.94 83 PRO A C 1
ATOM 652 O O . PRO A 1 83 ? 13.817 -25.677 17.730 1.00 76.94 83 PRO A O 1
#

Sequence (83 aa):
MSILTPIPPAQPWYARAFYRLPVIGWLARDLAFGDKDNIWYFLVIVLTGVILSVAAWGLPALVMIALTYVPVHMALMAILARP

pLDDT: mean 88.36, std 10.73, range [44.56, 98.0]

Secondary structure (DSSP, 8-state):
-TT--PPPSS--HHHHHHTT-TTTHHHHHHHHHS-TTHHHHHHHHHHHHHHHHHHHHSHHHHHHHHHHHHHHHHHHHHHHS--

Foldseek 3Di:
DQPPQDDPPPDPPVLVVQLPPPPCNSLVSCCVRNDPCSVVVVVVVVVVVLVVQCVVPNPVSVVVVVVVCVVVVVVVCVVVPDD